Protein AF-A0A662VSG0-F1 (afdb_monomer_lite)

Secondary structure (DSSP, 8-state):
-PPPPHHHHHHTT--TT--EEHHHHHHHHHTT----HHHHHHHHHHHBTT-GGGGG-TTS---EEE-TTSEEEE--TTTS-----

pLDDT: mean 93.34, std 8.31, range [52.0, 98.31]

Radius of gyration: 12.41 Å; chains: 1; bounding box: 25×27×33 Å

Sequence (85 aa):
MRRETCKEAIRNSLHQGERVTFSELFRRVRMRGDWTDDTICQHLMALVVNLPARRHWPNMKPFLFLHEDGTYEIYDSNKHPQVKE

Foldseek 3Di:
DDQDDLLRQLVVLADAPDKDAPVSSLVSSVVRDDDDPVRNVVSVQLQELPHPSVVVPVVDDHFWHADPVRIIHGDDPVPDDDRDD

Structure (mmCIF, N/CA/C/O backbone):
data_AF-A0A662VSG0-F1
#
_entry.id   AF-A0A662VSG0-F1
#
loop_
_atom_site.group_PDB
_atom_site.id
_atom_site.type_symbol
_atom_site.label_atom_id
_atom_site.label_alt_id
_atom_site.label_comp_id
_atom_site.label_asym_id
_atom_site.label_entity_id
_atom_site.label_seq_id
_atom_site.pdbx_PDB_ins_code
_atom_site.Cartn_x
_atom_site.Cartn_y
_atom_site.Cartn_z
_atom_site.occupancy
_atom_site.B_iso_or_equiv
_atom_site.auth_seq_id
_atom_site.auth_comp_id
_atom_site.auth_asym_id
_atom_site.auth_atom_id
_atom_site.pdbx_PDB_model_num
ATOM 1 N N . MET A 1 1 ? 11.768 17.756 -15.147 1.00 52.00 1 MET A N 1
ATOM 2 C CA . MET A 1 1 ? 10.604 17.066 -14.546 1.00 52.00 1 MET A CA 1
ATOM 3 C C . MET A 1 1 ? 11.101 16.161 -13.433 1.00 52.00 1 MET A C 1
ATOM 5 O O . MET A 1 1 ? 12.038 15.408 -13.668 1.00 52.00 1 MET A O 1
ATOM 9 N N . ARG A 1 2 ? 10.541 16.266 -12.224 1.00 77.44 2 ARG A N 1
ATOM 10 C CA . ARG A 1 2 ? 10.874 15.371 -11.106 1.00 77.44 2 ARG A CA 1
ATOM 11 C C . ARG A 1 2 ? 10.146 14.043 -11.322 1.00 77.44 2 ARG A C 1
ATOM 13 O O . ARG A 1 2 ? 8.943 14.061 -11.558 1.00 77.44 2 ARG A O 1
ATOM 20 N N . ARG A 1 3 ? 10.868 12.920 -11.276 1.00 85.38 3 ARG A N 1
ATOM 21 C CA . ARG A 1 3 ? 10.249 11.585 -11.292 1.00 85.38 3 ARG A CA 1
ATOM 22 C C . ARG A 1 3 ? 9.540 11.349 -9.955 1.00 85.38 3 ARG A C 1
ATOM 24 O O . ARG A 1 3 ? 10.070 11.753 -8.918 1.00 85.38 3 ARG A O 1
ATOM 31 N N . GLU A 1 4 ? 8.359 10.731 -9.991 1.00 92.81 4 GLU A N 1
ATOM 32 C CA . GLU A 1 4 ? 7.674 10.272 -8.776 1.00 92.81 4 GLU A CA 1
ATOM 33 C C . GLU A 1 4 ? 8.569 9.268 -8.031 1.00 92.81 4 GLU A C 1
ATOM 35 O O . GLU A 1 4 ? 9.332 8.522 -8.641 1.00 92.81 4 GLU A O 1
ATOM 40 N N . THR A 1 5 ? 8.494 9.251 -6.705 1.00 96.00 5 THR A N 1
ATOM 41 C CA . THR A 1 5 ? 9.041 8.180 -5.858 1.00 96.00 5 THR A CA 1
ATOM 42 C C . THR A 1 5 ? 8.067 7.000 -5.797 1.00 96.00 5 THR A C 1
ATOM 44 O O . THR A 1 5 ? 6.869 7.181 -6.003 1.00 96.00 5 THR A O 1
ATOM 47 N N . CYS A 1 6 ? 8.530 5.800 -5.421 1.00 96.88 6 CYS A N 1
ATOM 48 C CA . CYS A 1 6 ? 7.642 4.633 -5.277 1.00 96.88 6 CYS A CA 1
ATOM 49 C C . CYS A 1 6 ? 6.502 4.904 -4.276 1.00 96.88 6 CYS A C 1
ATOM 51 O O . CYS A 1 6 ? 5.359 4.510 -4.492 1.00 96.88 6 CYS A O 1
ATOM 53 N N . LYS A 1 7 ? 6.793 5.645 -3.197 1.00 96.81 7 LYS A N 1
ATOM 54 C CA . LYS A 1 7 ? 5.794 6.099 -2.221 1.00 96.81 7 LYS A CA 1
ATOM 55 C C . LYS A 1 7 ? 4.728 7.003 -2.849 1.00 96.81 7 LYS A C 1
ATOM 57 O O . LYS A 1 7 ? 3.543 6.828 -2.571 1.00 96.81 7 LYS A O 1
ATOM 62 N N . GLU A 1 8 ? 5.149 7.990 -3.639 1.00 97.00 8 GLU A N 1
ATOM 6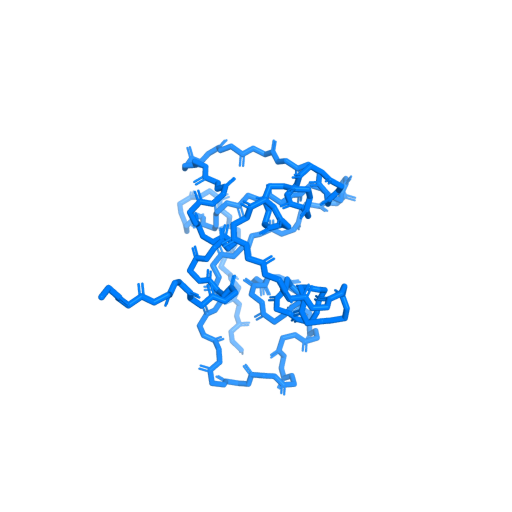3 C CA . GLU A 1 8 ? 4.239 8.901 -4.345 1.00 97.00 8 GLU A CA 1
ATOM 64 C C . GLU A 1 8 ? 3.400 8.128 -5.372 1.00 97.00 8 GLU A C 1
ATOM 66 O O . GLU A 1 8 ? 2.186 8.303 -5.402 1.00 97.00 8 GLU A O 1
ATOM 71 N N . ALA A 1 9 ? 4.003 7.198 -6.116 1.00 97.62 9 ALA A N 1
ATOM 72 C CA . ALA A 1 9 ? 3.299 6.341 -7.067 1.00 97.62 9 ALA A CA 1
ATOM 73 C C . ALA A 1 9 ? 2.234 5.459 -6.392 1.00 97.62 9 ALA A C 1
ATOM 75 O O . ALA A 1 9 ? 1.115 5.373 -6.894 1.00 97.62 9 ALA A O 1
ATOM 76 N N . ILE A 1 10 ? 2.537 4.855 -5.235 1.00 97.81 10 ILE A N 1
ATOM 77 C CA . ILE A 1 10 ? 1.563 4.092 -4.432 1.00 97.81 10 ILE A CA 1
ATOM 78 C C . ILE A 1 10 ? 0.404 4.990 -3.998 1.00 97.81 10 ILE A C 1
ATOM 80 O O . ILE A 1 10 ? -0.755 4.635 -4.193 1.00 97.81 10 ILE A O 1
ATOM 84 N N . ARG A 1 11 ? 0.702 6.175 -3.451 1.00 97.25 11 ARG A N 1
ATOM 85 C CA . ARG A 1 11 ? -0.329 7.124 -3.010 1.00 97.25 11 ARG A CA 1
ATOM 86 C C . ARG A 1 11 ? -1.224 7.576 -4.160 1.00 97.25 11 ARG A C 1
ATOM 88 O O . ARG A 1 11 ? -2.435 7.616 -4.002 1.00 97.25 11 ARG A O 1
ATOM 95 N N . ASN A 1 12 ? -0.630 7.883 -5.307 1.00 96.81 12 ASN A N 1
ATOM 96 C CA . ASN A 1 12 ? -1.338 8.383 -6.482 1.00 96.81 12 ASN A CA 1
ATOM 97 C C . ASN A 1 12 ? -2.048 7.268 -7.277 1.00 96.81 12 ASN A C 1
ATOM 99 O O . ASN A 1 12 ? -2.704 7.564 -8.274 1.00 96.81 12 ASN A O 1
ATOM 103 N N . SER A 1 13 ? -1.896 5.999 -6.877 1.00 97.75 13 SER A N 1
ATOM 104 C CA . SER A 1 13 ? -2.580 4.839 -7.473 1.00 97.75 13 SER A CA 1
ATOM 105 C C . SER A 1 13 ? -3.892 4.479 -6.766 1.00 97.75 13 SER A C 1
ATOM 107 O O . SER A 1 13 ? -4.532 3.496 -7.146 1.00 97.75 13 SER A O 1
ATOM 109 N N . LEU A 1 14 ? -4.279 5.252 -5.749 1.00 97.12 14 LEU A N 1
ATOM 110 C CA . LEU A 1 14 ? -5.467 5.044 -4.928 1.00 97.12 14 LEU A CA 1
ATOM 111 C C . LEU A 1 14 ? -6.306 6.317 -4.862 1.00 97.12 14 LEU A C 1
ATOM 113 O O . LEU A 1 14 ? -5.773 7.422 -4.744 1.00 97.12 14 LEU A O 1
ATOM 117 N N . HIS A 1 15 ? -7.622 6.143 -4.848 1.00 95.81 15 HIS A N 1
ATOM 118 C CA . HIS A 1 15 ? -8.569 7.196 -4.499 1.00 95.81 15 HIS A CA 1
ATOM 119 C C . HIS A 1 15 ? -9.016 7.065 -3.032 1.00 95.81 15 HIS A C 1
ATOM 121 O O . HIS A 1 15 ? -9.011 5.978 -2.451 1.00 95.81 15 HIS A O 1
ATOM 127 N N . GLN A 1 16 ? -9.413 8.175 -2.400 1.00 94.00 16 GLN A N 1
ATOM 128 C CA . GLN A 1 16 ? -9.911 8.144 -1.020 1.00 94.00 16 GLN A CA 1
ATOM 129 C C . GLN A 1 16 ? -11.176 7.275 -0.927 1.00 94.00 16 GLN A C 1
ATOM 131 O O . GLN A 1 16 ? -12.147 7.519 -1.640 1.00 94.00 16 GLN A O 1
ATOM 136 N N . GLY A 1 17 ? -11.175 6.287 -0.026 1.00 92.75 17 GLY A N 1
ATOM 137 C CA . GLY A 1 17 ? -12.284 5.340 0.153 1.00 92.75 17 GLY A CA 1
ATOM 138 C C . GLY A 1 17 ? -12.333 4.196 -0.866 1.00 92.75 17 GLY A C 1
ATOM 139 O O . GLY A 1 17 ? -13.236 3.367 -0.790 1.00 92.75 17 GLY A O 1
ATOM 140 N N . GLU A 1 18 ? -11.384 4.134 -1.802 1.00 96.94 18 GLU A N 1
ATOM 141 C CA . GLU A 1 18 ? -11.228 3.002 -2.713 1.00 96.94 18 GLU A CA 1
ATOM 142 C C . GLU A 1 18 ? -10.540 1.829 -2.003 1.00 96.94 18 GLU A C 1
ATOM 144 O O . GLU A 1 18 ? -9.534 2.020 -1.315 1.00 96.94 18 GLU A O 1
ATOM 149 N N . ARG A 1 19 ? -11.049 0.613 -2.235 1.00 97.56 19 ARG A N 1
ATOM 150 C CA . ARG A 1 19 ? -10.398 -0.642 -1.849 1.00 97.56 19 ARG A CA 1
ATOM 151 C C . ARG A 1 19 ? -9.890 -1.365 -3.080 1.00 97.56 19 ARG A C 1
ATOM 153 O O . ARG A 1 19 ? -10.645 -1.592 -4.023 1.00 97.56 19 ARG A O 1
ATOM 160 N N . VAL A 1 20 ? -8.625 -1.760 -3.052 1.00 98.12 20 VAL A N 1
ATOM 161 C CA . VAL A 1 20 ? -7.989 -2.490 -4.153 1.00 98.12 20 VAL A CA 1
ATOM 162 C C . VAL A 1 20 ? -7.233 -3.699 -3.635 1.00 98.12 20 VAL A C 1
ATOM 164 O O . VAL A 1 20 ? -6.688 -3.685 -2.537 1.00 98.12 20 VAL A O 1
ATOM 167 N N . THR A 1 21 ? -7.157 -4.755 -4.433 1.00 98.25 21 THR A N 1
ATOM 168 C CA . THR A 1 21 ? -6.314 -5.907 -4.103 1.00 98.25 21 THR A CA 1
ATOM 169 C C . THR A 1 21 ? -4.832 -5.553 -4.238 1.00 98.25 21 THR A C 1
ATOM 171 O O . THR A 1 21 ? -4.470 -4.604 -4.943 1.00 98.25 21 THR A O 1
ATOM 174 N N . PHE A 1 22 ? -3.960 -6.357 -3.620 1.00 96.88 22 PHE A N 1
ATOM 175 C CA . PHE A 1 22 ? -2.515 -6.279 -3.849 1.00 96.88 22 PHE A CA 1
ATOM 176 C C . PHE A 1 22 ? -2.179 -6.247 -5.345 1.00 96.88 22 PHE A C 1
ATOM 178 O O . PHE A 1 22 ? -1.502 -5.330 -5.797 1.00 96.88 22 PHE A O 1
ATOM 185 N N . SER A 1 23 ? -2.689 -7.209 -6.123 1.00 97.62 23 SER A N 1
ATOM 186 C CA . SER A 1 23 ? -2.367 -7.349 -7.548 1.00 97.62 23 SER A CA 1
ATOM 187 C C . SER A 1 23 ? -2.751 -6.117 -8.364 1.00 97.62 23 SER A C 1
ATOM 189 O O . SER A 1 23 ? -1.992 -5.704 -9.240 1.00 97.62 23 SER A O 1
ATOM 191 N N . GLU A 1 24 ? -3.899 -5.503 -8.067 1.00 98.31 24 GLU A N 1
ATOM 192 C CA . GLU A 1 24 ? -4.340 -4.303 -8.775 1.00 98.31 24 GLU A CA 1
ATOM 193 C C . GLU A 1 24 ? -3.493 -3.084 -8.397 1.00 98.31 24 GLU A C 1
ATOM 195 O O . GLU A 1 24 ? -3.002 -2.382 -9.284 1.00 98.31 24 GLU A O 1
ATOM 200 N N . LEU A 1 25 ? -3.244 -2.857 -7.102 1.00 98.19 25 LEU A N 1
ATOM 201 C CA . LEU A 1 25 ? -2.374 -1.765 -6.658 1.00 98.19 25 LEU A CA 1
ATOM 202 C C . LEU A 1 25 ? -0.961 -1.913 -7.228 1.00 98.19 25 LEU A C 1
ATOM 204 O O . LEU A 1 25 ? -0.381 -0.955 -7.737 1.00 98.19 25 LEU A O 1
ATOM 208 N N . PHE A 1 26 ? -0.428 -3.129 -7.194 1.00 97.88 26 PHE A N 1
ATOM 209 C CA . PHE A 1 26 ? 0.889 -3.459 -7.712 1.00 97.88 26 PHE A CA 1
ATOM 210 C C . PHE A 1 26 ? 1.009 -3.149 -9.205 1.00 97.88 26 PHE A C 1
ATOM 212 O O . PHE A 1 26 ? 1.938 -2.461 -9.636 1.00 97.88 26 PHE A O 1
ATOM 219 N N . ARG A 1 27 ? 0.023 -3.595 -9.993 1.00 98.06 27 ARG A N 1
ATOM 220 C CA . ARG A 1 27 ? -0.066 -3.314 -11.428 1.00 98.06 27 ARG A CA 1
ATOM 221 C C . ARG A 1 27 ? -0.118 -1.810 -11.698 1.00 98.06 27 ARG A C 1
ATOM 223 O O . ARG A 1 27 ? 0.604 -1.330 -12.569 1.00 98.06 27 ARG A O 1
ATOM 230 N N . ARG A 1 28 ? -0.922 -1.053 -10.940 1.00 97.88 28 ARG A N 1
ATOM 231 C CA . ARG A 1 28 ? -1.004 0.415 -11.060 1.00 97.88 28 ARG A CA 1
ATOM 232 C C . ARG A 1 28 ? 0.338 1.090 -10.796 1.00 97.88 28 ARG A C 1
ATOM 234 O O . ARG A 1 28 ? 0.738 1.941 -11.583 1.00 97.88 28 ARG A O 1
ATOM 241 N N . VAL A 1 29 ? 1.063 0.678 -9.757 1.00 97.81 29 VAL A N 1
ATOM 242 C CA . VAL A 1 29 ? 2.382 1.241 -9.420 1.00 97.81 29 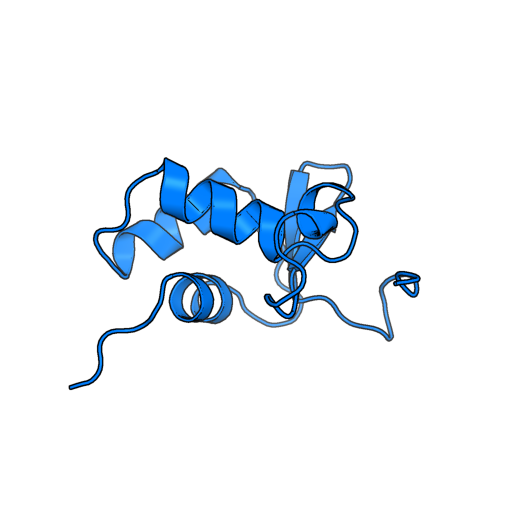VAL A CA 1
ATOM 243 C C . VAL A 1 29 ? 3.423 0.920 -10.494 1.00 97.81 29 VAL A C 1
ATOM 245 O O . VAL A 1 29 ? 4.165 1.815 -10.897 1.00 97.81 29 VAL A O 1
ATOM 248 N N . ARG A 1 30 ? 3.439 -0.313 -11.020 1.00 96.94 30 ARG A N 1
ATOM 249 C CA . ARG A 1 30 ? 4.323 -0.721 -12.129 1.00 96.94 30 ARG A CA 1
ATOM 250 C C . ARG A 1 30 ? 4.118 0.118 -13.397 1.00 96.94 30 ARG A C 1
ATOM 252 O O . ARG A 1 30 ? 5.077 0.363 -14.114 1.00 96.94 30 ARG A O 1
ATOM 259 N N . MET A 1 31 ? 2.905 0.609 -13.662 1.00 96.56 31 MET A N 1
ATOM 260 C CA . MET A 1 31 ? 2.649 1.509 -14.799 1.00 96.56 31 MET A CA 1
ATOM 261 C C . MET A 1 31 ? 3.205 2.931 -14.602 1.00 96.56 31 MET A C 1
ATOM 263 O O . MET A 1 31 ? 3.216 3.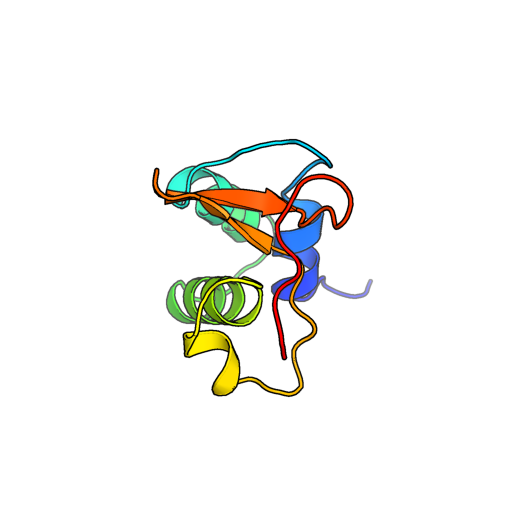714 -15.549 1.00 96.56 31 MET A O 1
ATOM 267 N N . ARG A 1 32 ? 3.643 3.291 -13.387 1.00 95.44 32 ARG A N 1
ATOM 268 C CA . ARG A 1 32 ? 4.121 4.643 -13.043 1.00 95.44 32 ARG A CA 1
ATOM 269 C C . ARG A 1 32 ? 5.642 4.749 -12.937 1.00 95.44 32 ARG A C 1
ATOM 271 O O . ARG A 1 32 ? 6.160 5.863 -12.877 1.00 95.44 32 ARG A O 1
ATOM 278 N N . GLY A 1 33 ? 6.362 3.629 -12.911 1.00 94.25 33 GLY A N 1
ATOM 279 C CA . GLY A 1 33 ? 7.821 3.632 -12.870 1.00 94.25 33 GLY A CA 1
ATOM 280 C C . GLY A 1 33 ? 8.454 2.245 -12.799 1.00 94.25 33 GLY A C 1
ATOM 281 O O . GLY A 1 33 ? 7.793 1.240 -12.54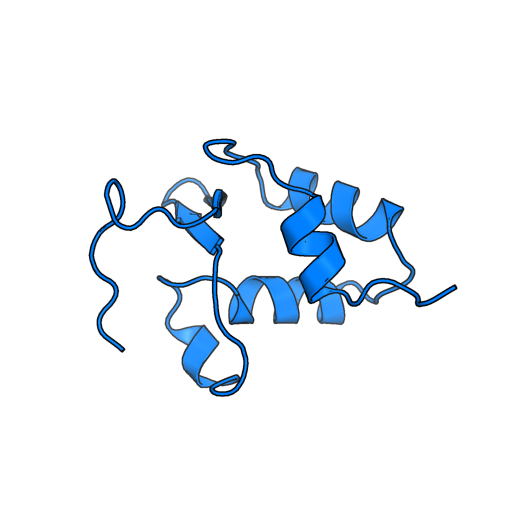5 1.00 94.25 33 GLY A O 1
ATOM 282 N N . ASP A 1 34 ? 9.772 2.218 -12.983 1.00 95.00 34 ASP A N 1
ATOM 283 C CA . ASP A 1 34 ? 10.563 1.001 -13.206 1.00 95.00 34 ASP A CA 1
ATOM 284 C C . ASP A 1 34 ? 11.169 0.418 -11.916 1.00 95.00 34 ASP A C 1
ATOM 286 O O . ASP A 1 34 ? 12.318 -0.027 -11.889 1.00 95.00 34 ASP A O 1
ATOM 290 N N . TRP A 1 35 ? 10.427 0.448 -10.806 1.00 97.00 35 TRP A N 1
ATOM 291 C CA . TRP A 1 35 ? 10.888 -0.165 -9.555 1.00 97.00 35 TRP A CA 1
ATOM 292 C C . TRP A 1 35 ? 10.865 -1.694 -9.642 1.00 97.00 35 TRP A C 1
ATOM 294 O O . TRP A 1 35 ? 10.019 -2.280 -10.321 1.00 97.00 35 TRP A O 1
ATOM 304 N N . THR A 1 36 ? 11.783 -2.345 -8.924 1.00 97.62 36 THR A N 1
ATOM 305 C CA . THR A 1 36 ? 11.758 -3.805 -8.768 1.00 97.62 36 THR A CA 1
ATOM 306 C C . THR A 1 36 ? 10.533 -4.239 -7.968 1.00 97.62 36 THR A C 1
ATOM 308 O O . THR A 1 36 ? 10.004 -3.463 -7.165 1.00 97.62 36 THR A O 1
ATOM 311 N N . ASP A 1 37 ? 10.115 -5.495 -8.139 1.00 97.94 37 ASP A N 1
ATOM 312 C CA . ASP A 1 37 ? 8.997 -6.047 -7.369 1.00 97.94 37 ASP A CA 1
ATOM 313 C C . ASP A 1 37 ? 9.256 -5.940 -5.861 1.00 97.94 37 ASP A C 1
ATOM 315 O O . ASP A 1 37 ? 8.404 -5.449 -5.121 1.00 97.94 37 ASP A O 1
ATOM 319 N N . ASP A 1 38 ? 10.475 -6.267 -5.425 1.00 97.50 38 ASP A N 1
ATOM 320 C CA . ASP A 1 38 ? 10.897 -6.141 -4.029 1.00 97.50 38 ASP A CA 1
ATOM 321 C C . ASP A 1 38 ? 10.784 -4.709 -3.508 1.00 97.50 38 ASP A C 1
ATOM 323 O O . ASP A 1 38 ? 10.328 -4.492 -2.386 1.00 97.50 38 ASP A O 1
ATOM 327 N N . THR A 1 39 ? 11.152 -3.716 -4.323 1.00 97.06 39 THR A N 1
ATOM 328 C CA . THR A 1 39 ? 11.045 -2.306 -3.931 1.00 97.06 39 THR A CA 1
ATOM 329 C C . THR A 1 39 ? 9.588 -1.930 -3.678 1.00 97.06 39 THR A C 1
ATOM 331 O O . THR A 1 39 ? 9.294 -1.291 -2.664 1.00 97.06 39 THR A O 1
ATOM 334 N N . ILE A 1 40 ? 8.675 -2.337 -4.565 1.00 97.81 40 ILE A N 1
ATOM 335 C CA . ILE A 1 40 ? 7.242 -2.051 -4.429 1.00 97.81 40 ILE A CA 1
ATOM 336 C C . ILE A 1 40 ? 6.679 -2.771 -3.201 1.00 97.81 40 ILE A C 1
ATOM 338 O O . ILE A 1 40 ? 6.027 -2.138 -2.372 1.00 97.81 40 ILE A O 1
ATOM 342 N N . CYS A 1 41 ? 6.980 -4.061 -3.034 1.00 96.31 41 CYS A N 1
ATOM 343 C CA . CYS A 1 41 ? 6.532 -4.860 -1.893 1.00 96.31 41 CYS A CA 1
ATOM 344 C C . CYS A 1 41 ? 7.020 -4.288 -0.556 1.00 96.31 41 CYS A C 1
ATOM 346 O O . CYS A 1 41 ? 6.225 -4.128 0.371 1.00 96.31 41 CYS A O 1
ATOM 348 N N . GLN A 1 42 ? 8.300 -3.917 -0.451 1.00 96.06 42 GLN A N 1
ATOM 349 C CA . GLN A 1 42 ? 8.847 -3.293 0.758 1.00 96.06 42 GLN A CA 1
ATOM 350 C C . GLN A 1 42 ? 8.179 -1.950 1.059 1.00 96.06 42 GLN A C 1
ATOM 352 O O . GLN A 1 42 ? 7.829 -1.689 2.210 1.00 96.06 42 GLN A O 1
ATOM 357 N N . HIS A 1 43 ? 7.933 -1.119 0.040 1.00 97.00 43 HIS A N 1
ATOM 358 C CA . HIS A 1 43 ? 7.202 0.132 0.235 1.00 97.00 43 HIS A CA 1
ATOM 359 C C . HIS A 1 43 ? 5.762 -0.117 0.682 1.00 97.00 43 HIS A C 1
ATOM 361 O O . HIS A 1 43 ? 5.301 0.558 1.595 1.00 97.00 43 HIS A O 1
ATOM 367 N N . LEU A 1 44 ? 5.054 -1.085 0.094 1.00 96.56 44 LEU A N 1
ATOM 368 C CA . LEU A 1 44 ? 3.705 -1.440 0.533 1.00 96.56 44 LEU A CA 1
ATOM 369 C C . LEU A 1 44 ? 3.706 -1.868 2.004 1.00 96.56 44 LEU A C 1
ATOM 371 O O . LEU A 1 44 ? 2.950 -1.301 2.786 1.00 96.56 44 LEU A O 1
ATOM 375 N N . MET A 1 45 ? 4.603 -2.769 2.417 1.00 95.12 45 MET A N 1
ATOM 376 C CA . MET A 1 45 ? 4.717 -3.189 3.822 1.00 95.12 45 MET A CA 1
ATOM 377 C C . MET A 1 45 ? 5.023 -2.020 4.767 1.00 95.12 45 MET A C 1
ATOM 379 O O . MET A 1 45 ? 4.397 -1.893 5.818 1.00 95.12 45 MET A O 1
ATOM 383 N N . ALA A 1 46 ? 5.957 -1.145 4.390 1.00 96.19 46 ALA A N 1
ATOM 384 C CA . ALA A 1 46 ? 6.347 0.006 5.198 1.00 96.19 46 ALA A CA 1
ATOM 385 C C . ALA A 1 46 ? 5.242 1.070 5.316 1.00 96.19 46 ALA A C 1
ATOM 387 O O . ALA A 1 46 ? 5.215 1.835 6.279 1.00 96.19 46 ALA A O 1
ATOM 388 N N . LEU A 1 47 ? 4.340 1.149 4.334 1.00 96.88 47 LEU A N 1
ATOM 389 C CA . LEU A 1 47 ? 3.300 2.176 4.269 1.00 96.88 47 LEU A CA 1
ATOM 390 C C . LEU A 1 47 ? 1.965 1.745 4.889 1.00 96.88 47 LEU A C 1
ATOM 392 O O . LEU A 1 47 ? 1.081 2.597 5.010 1.00 96.88 47 LEU A O 1
ATOM 396 N N . VAL A 1 48 ? 1.818 0.484 5.307 1.00 96.62 48 VAL A N 1
ATOM 397 C CA . VAL A 1 48 ? 0.618 -0.020 5.993 1.00 96.62 48 VAL A CA 1
ATOM 398 C C . VAL A 1 48 ? 0.654 0.318 7.483 1.00 96.62 48 VAL A C 1
ATOM 400 O O . VAL A 1 48 ? 1.541 -0.108 8.221 1.00 96.62 48 VAL A O 1
ATOM 403 N N . VAL A 1 49 ? -0.356 1.055 7.943 1.00 95.50 49 VAL A N 1
ATOM 404 C CA . VAL A 1 49 ? -0.507 1.515 9.328 1.00 95.50 49 VAL A CA 1
ATOM 405 C C . VAL A 1 49 ? -0.669 0.349 10.303 1.00 95.50 49 VAL A C 1
ATOM 407 O O . VAL A 1 49 ? 0.005 0.300 11.324 1.00 95.50 49 VAL A O 1
ATOM 410 N N . ASN A 1 50 ? -1.500 -0.637 9.976 1.00 94.94 50 ASN A N 1
ATOM 411 C CA . ASN A 1 50 ? -1.850 -1.753 10.850 1.00 94.94 50 ASN A CA 1
ATOM 412 C C . ASN A 1 50 ? -0.948 -2.987 10.671 1.00 94.94 50 ASN A C 1
ATOM 414 O O . ASN A 1 50 ? -1.252 -4.046 11.213 1.00 94.94 50 ASN A O 1
ATOM 418 N N . LEU A 1 51 ? 0.185 -2.855 9.969 1.00 92.44 51 LEU A N 1
ATOM 419 C CA . LEU A 1 51 ? 1.161 -3.931 9.813 1.00 92.44 51 LEU A CA 1
ATOM 420 C C . LEU A 1 51 ? 2.319 -3.751 10.811 1.00 92.44 51 LEU A C 1
ATOM 422 O O . LEU A 1 51 ? 2.958 -2.693 10.815 1.00 92.44 51 LEU A O 1
ATOM 426 N N . PRO A 1 52 ? 2.649 -4.754 11.650 1.00 89.19 52 PRO A N 1
ATOM 427 C CA . PRO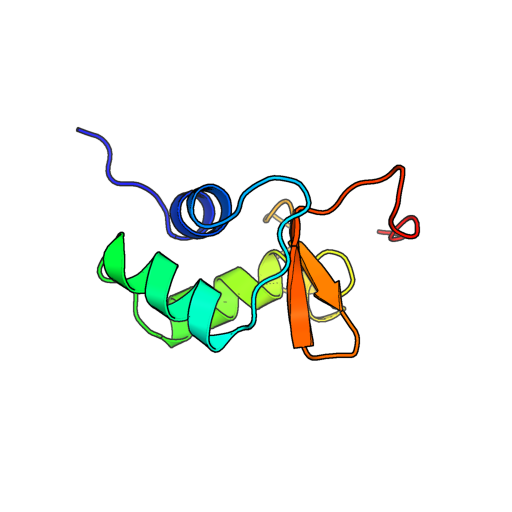 A 1 52 ? 3.776 -4.662 12.586 1.00 89.19 52 PRO A CA 1
ATOM 428 C C . PRO A 1 52 ? 5.137 -4.473 11.901 1.00 89.19 52 PRO A C 1
ATOM 430 O O . PRO A 1 52 ? 6.006 -3.788 12.440 1.00 89.19 52 PRO A O 1
ATOM 433 N N . ALA A 1 53 ? 5.305 -5.026 10.693 1.00 87.19 53 ALA A N 1
ATOM 434 C CA . ALA A 1 53 ? 6.551 -4.970 9.926 1.00 87.19 53 ALA A CA 1
ATOM 435 C C . ALA A 1 53 ? 7.003 -3.537 9.591 1.00 87.19 53 ALA A C 1
ATOM 437 O O . ALA A 1 53 ? 8.194 -3.301 9.400 1.00 87.19 53 ALA A O 1
ATOM 438 N N . ARG A 1 54 ? 6.093 -2.549 9.599 1.00 87.31 54 ARG A N 1
ATOM 439 C CA . ARG A 1 54 ? 6.437 -1.136 9.365 1.00 87.31 54 ARG A CA 1
ATOM 440 C C . ARG A 1 54 ? 7.503 -0.604 10.332 1.00 87.31 54 ARG A C 1
ATOM 442 O O . ARG A 1 54 ? 8.211 0.338 9.995 1.00 87.31 54 ARG A O 1
ATOM 449 N N . ARG A 1 55 ? 7.654 -1.218 11.516 1.00 88.19 55 ARG A N 1
ATOM 450 C CA . ARG A 1 55 ? 8.672 -0.857 12.522 1.00 88.19 55 ARG A CA 1
ATOM 451 C C . ARG A 1 55 ? 10.107 -0.964 11.997 1.00 88.19 55 ARG A C 1
ATOM 453 O O . ARG A 1 55 ? 10.986 -0.304 12.538 1.00 88.19 55 ARG A O 1
ATOM 460 N N . HIS A 1 56 ? 10.343 -1.736 10.934 1.00 91.19 56 HIS A N 1
ATOM 461 C CA . HIS A 1 56 ? 11.640 -1.787 10.254 1.00 91.19 56 HIS A CA 1
ATOM 462 C C . HIS A 1 56 ? 11.954 -0.515 9.441 1.00 91.19 56 HIS A C 1
ATOM 464 O O . HIS A 1 56 ? 13.109 -0.288 9.091 1.00 91.19 56 HIS A O 1
ATOM 470 N N . TRP A 1 57 ? 10.960 0.345 9.189 1.00 92.50 57 TRP A N 1
ATOM 471 C CA . TRP A 1 57 ? 11.090 1.597 8.439 1.00 92.50 57 TRP A CA 1
ATOM 472 C C . TRP A 1 57 ? 10.518 2.796 9.221 1.00 92.50 57 TRP A C 1
ATOM 474 O O . TRP A 1 57 ? 9.581 3.448 8.756 1.00 92.50 57 TRP A O 1
ATOM 484 N N . PRO A 1 58 ? 11.092 3.157 10.387 1.00 88.31 58 PRO A N 1
ATOM 485 C CA . PRO A 1 58 ? 10.522 4.166 11.293 1.00 88.31 58 PRO A CA 1
ATOM 486 C C . PRO A 1 58 ? 10.408 5.571 10.677 1.00 88.31 58 PRO A C 1
ATOM 488 O O . PRO A 1 58 ? 9.578 6.374 11.088 1.00 88.31 58 PRO A O 1
ATOM 491 N N . ASN A 1 59 ? 11.212 5.871 9.654 1.00 91.44 59 ASN A N 1
ATOM 492 C CA . ASN A 1 59 ? 11.206 7.168 8.975 1.00 91.44 59 ASN A CA 1
ATOM 493 C C . ASN A 1 59 ? 10.131 7.278 7.875 1.00 91.44 59 ASN A C 1
ATOM 495 O O . ASN A 1 59 ? 9.931 8.350 7.295 1.00 91.44 59 ASN A O 1
ATOM 499 N N . MET A 1 60 ? 9.433 6.186 7.546 1.00 92.38 60 MET A N 1
ATOM 500 C CA . MET A 1 60 ? 8.384 6.188 6.532 1.00 92.38 60 MET A CA 1
ATOM 501 C C . MET A 1 60 ? 7.028 6.458 7.174 1.00 92.38 60 MET A C 1
ATOM 503 O O . MET A 1 60 ? 6.489 5.617 7.873 1.00 92.38 60 MET A O 1
ATOM 507 N N . LYS A 1 61 ? 6.439 7.625 6.880 1.00 93.25 61 LYS A N 1
ATOM 508 C CA . LYS A 1 61 ? 5.062 7.937 7.306 1.00 93.25 61 LYS A CA 1
ATOM 509 C C . LYS A 1 61 ? 4.051 7.040 6.569 1.00 93.25 61 LYS A C 1
ATOM 511 O O . LYS A 1 61 ? 3.906 7.258 5.351 1.00 93.25 61 LYS A O 1
ATOM 516 N N . PRO A 1 62 ? 3.380 6.091 7.254 1.00 94.94 62 PRO A N 1
ATOM 517 C CA . PRO A 1 62 ? 2.415 5.186 6.643 1.00 94.94 62 PRO A CA 1
ATOM 518 C C . PRO A 1 62 ? 1.109 5.916 6.315 1.00 94.94 62 PRO A C 1
ATOM 520 O O . PRO A 1 62 ? 0.814 6.976 6.865 1.00 94.94 62 PRO A O 1
ATOM 523 N N . PHE A 1 63 ? 0.350 5.374 5.369 1.00 96.50 63 PHE A N 1
ATOM 524 C CA . PHE A 1 63 ? -0.942 5.928 4.947 1.00 96.50 63 PHE A CA 1
ATOM 525 C C . PHE A 1 63 ? -1.887 4.885 4.340 1.00 96.50 63 PHE A C 1
ATOM 527 O O . PHE A 1 63 ? -2.966 5.252 3.887 1.00 96.50 63 PHE A O 1
ATOM 534 N N . LEU A 1 64 ? -1.491 3.614 4.290 1.00 97.31 64 LEU A N 1
ATOM 535 C CA . LEU A 1 64 ? -2.331 2.517 3.824 1.00 97.31 64 LEU A CA 1
ATOM 536 C C . LEU A 1 64 ? -2.938 1.790 5.016 1.00 97.31 64 LEU A C 1
ATOM 538 O O . LEU A 1 64 ? -2.295 1.656 6.052 1.00 97.31 64 LEU A O 1
ATOM 542 N N . PHE A 1 65 ? -4.140 1.270 4.847 1.00 97.19 65 PHE A N 1
ATOM 543 C CA . PHE A 1 65 ? -4.746 0.291 5.733 1.00 97.19 65 PHE A CA 1
ATOM 544 C C . PHE A 1 65 ? -4.887 -1.027 4.969 1.00 97.19 65 PHE A C 1
ATOM 546 O O . PHE A 1 65 ? -5.308 -1.016 3.814 1.00 97.19 65 PHE A O 1
ATOM 553 N N . LEU A 1 66 ? -4.486 -2.135 5.594 1.00 96.94 66 LEU A N 1
ATOM 554 C CA . LEU A 1 66 ? -4.615 -3.482 5.041 1.00 96.94 66 LEU A CA 1
ATOM 555 C C . LEU A 1 66 ? -5.796 -4.189 5.707 1.00 96.94 66 LEU A C 1
ATOM 557 O O . LEU A 1 66 ? -5.798 -4.370 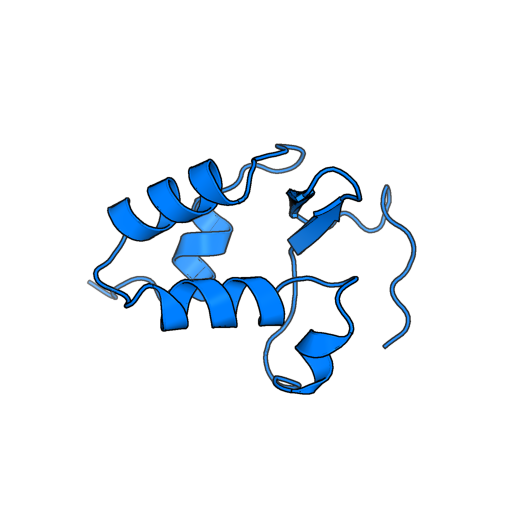6.923 1.00 96.94 66 LEU A O 1
ATOM 561 N N . HIS A 1 67 ? -6.782 -4.594 4.918 1.00 96.06 67 HIS A N 1
ATOM 562 C CA . HIS A 1 67 ? -7.933 -5.362 5.387 1.00 96.06 67 HIS A CA 1
ATOM 563 C C . HIS A 1 67 ? -7.599 -6.836 5.583 1.00 96.06 67 HIS A C 1
ATOM 565 O O . HIS A 1 67 ? -6.642 -7.362 5.015 1.00 96.06 67 HIS A O 1
ATOM 571 N N . GLU A 1 68 ? -8.440 -7.519 6.357 1.00 94.50 68 GLU A N 1
ATOM 572 C CA . GLU A 1 68 ? -8.352 -8.968 6.574 1.00 94.50 68 GLU A CA 1
ATOM 573 C C . GLU A 1 68 ? -8.510 -9.767 5.270 1.00 94.50 68 GLU A C 1
ATOM 575 O O . GLU A 1 68 ? -7.935 -10.843 5.135 1.00 94.50 68 GLU A O 1
ATOM 580 N N . ASP A 1 69 ? -9.230 -9.217 4.286 1.00 95.56 69 ASP A N 1
ATOM 581 C CA . ASP A 1 69 ? -9.406 -9.804 2.952 1.00 95.56 69 ASP A CA 1
ATOM 582 C C . ASP A 1 69 ? -8.210 -9.571 2.004 1.00 95.56 69 ASP A C 1
ATOM 584 O O . ASP A 1 69 ? -8.239 -9.988 0.845 1.00 95.56 69 ASP A O 1
ATOM 588 N N . GLY A 1 70 ? -7.147 -8.912 2.479 1.00 94.56 70 GLY A N 1
ATOM 589 C CA . GLY A 1 70 ? -5.949 -8.614 1.697 1.00 94.56 70 GLY A CA 1
ATOM 590 C C . GLY A 1 70 ? -6.078 -7.398 0.772 1.00 94.56 70 GLY A C 1
ATOM 591 O O . GLY A 1 70 ? -5.190 -7.171 -0.058 1.00 94.56 70 GLY A O 1
ATOM 592 N N . THR A 1 71 ? -7.153 -6.610 0.885 1.00 97.69 71 THR A N 1
ATOM 593 C CA . THR A 1 71 ? -7.287 -5.339 0.161 1.00 97.69 71 THR A CA 1
ATOM 594 C C . THR A 1 71 ? -6.625 -4.174 0.896 1.00 97.69 71 THR A C 1
ATOM 596 O O . THR A 1 71 ? -6.495 -4.155 2.119 1.00 97.69 71 THR A O 1
ATOM 599 N N . TYR A 1 72 ? -6.199 -3.179 0.126 1.00 98.06 72 TYR A N 1
ATOM 600 C CA . TYR A 1 72 ? -5.584 -1.944 0.587 1.00 98.06 72 TYR A CA 1
ATOM 601 C C . TYR A 1 72 ? -6.540 -0.777 0.367 1.00 98.06 72 TYR A C 1
ATOM 603 O O . TYR A 1 72 ? -7.186 -0.688 -0.678 1.00 98.06 72 TYR A O 1
ATOM 611 N N . GLU A 1 73 ? -6.552 0.160 1.308 1.00 97.50 73 GLU A N 1
ATOM 612 C CA . GLU A 1 73 ? -7.175 1.475 1.141 1.00 97.50 73 GLU A CA 1
ATOM 613 C C . GLU A 1 73 ? -6.327 2.573 1.787 1.00 97.50 73 GLU A C 1
ATOM 615 O O . GLU A 1 73 ? -5.420 2.301 2.577 1.00 97.50 73 GLU A O 1
ATOM 620 N N . ILE A 1 74 ? -6.619 3.833 1.465 1.00 97.62 74 ILE A N 1
ATOM 621 C CA . ILE A 1 74 ? -6.014 4.965 2.176 1.00 97.62 74 ILE A CA 1
ATOM 622 C C . ILE A 1 74 ? -6.581 5.013 3.598 1.00 97.62 74 ILE A C 1
ATOM 624 O O . ILE A 1 74 ? -7.795 5.002 3.797 1.00 97.62 74 ILE A O 1
ATOM 628 N N . TYR A 1 75 ? -5.696 5.097 4.590 1.00 96.88 75 TYR A N 1
ATOM 629 C CA . TYR A 1 75 ? -6.074 5.188 5.993 1.00 96.88 75 TYR A CA 1
ATOM 630 C C . TYR A 1 75 ? -6.912 6.448 6.276 1.00 96.88 75 TYR A C 1
ATOM 632 O O . TYR A 1 75 ? -6.510 7.562 5.942 1.00 96.88 75 TYR A O 1
ATOM 640 N N . ASP A 1 76 ? -8.053 6.265 6.940 1.00 94.88 76 ASP A N 1
ATOM 641 C CA . ASP A 1 76 ? -8.972 7.306 7.389 1.00 94.88 76 ASP A CA 1
ATOM 642 C C . ASP A 1 76 ? -9.196 7.146 8.897 1.00 94.88 76 ASP A C 1
ATOM 644 O O . ASP A 1 76 ? -9.775 6.159 9.347 1.00 94.88 76 ASP A O 1
ATOM 648 N N . SER A 1 77 ? -8.747 8.118 9.692 1.00 93.25 77 SER A N 1
ATOM 649 C CA . SER A 1 77 ? -8.832 8.061 11.157 1.00 93.25 77 SER A CA 1
ATOM 650 C C . SER A 1 77 ? -10.256 8.140 11.710 1.00 93.25 77 SER A C 1
ATOM 652 O O . SER A 1 77 ? -10.448 7.860 12.889 1.00 93.25 77 SER A O 1
ATOM 654 N N . ASN A 1 78 ? -11.245 8.541 10.904 1.00 93.12 78 ASN A N 1
ATOM 655 C CA . ASN A 1 78 ? -12.651 8.550 11.322 1.00 93.12 78 ASN A CA 1
ATOM 656 C C . ASN A 1 78 ? -13.318 7.183 11.135 1.00 93.12 78 ASN A C 1
ATOM 658 O O . ASN A 1 78 ? -14.369 6.929 11.720 1.00 93.12 78 ASN A O 1
ATOM 662 N N . LYS A 1 79 ? -12.734 6.320 10.295 1.00 92.62 79 LYS A N 1
ATOM 663 C CA . LYS A 1 79 ? -13.277 4.999 9.950 1.00 92.62 79 LYS A CA 1
ATOM 664 C C . LYS A 1 79 ? -12.460 3.863 10.543 1.00 92.62 79 LYS A C 1
ATOM 666 O O . LYS A 1 79 ? -13.020 2.837 10.915 1.00 92.62 79 LYS A O 1
ATOM 671 N N . HIS A 1 80 ? -11.142 4.019 10.590 1.00 93.88 80 HIS A N 1
ATOM 672 C CA . HIS A 1 80 ? -10.227 2.958 10.986 1.00 93.88 80 HIS A CA 1
ATOM 673 C C . HIS A 1 80 ? -9.838 3.090 12.456 1.00 93.88 80 HIS A C 1
ATOM 675 O O . HIS A 1 80 ? -9.780 4.204 12.984 1.00 93.88 80 HIS A O 1
ATOM 681 N N . PRO A 1 81 ? -9.529 1.966 13.127 1.00 89.38 81 PRO A N 1
ATOM 682 C CA . PRO A 1 81 ? -9.034 1.996 14.492 1.00 89.38 81 PRO A CA 1
ATOM 683 C C . PRO A 1 81 ? -7.784 2.864 14.609 1.00 89.38 81 PRO A C 1
ATOM 685 O O . PRO A 1 81 ? -6.910 2.831 13.739 1.00 89.38 81 PRO A O 1
ATOM 688 N N . GLN A 1 82 ? -7.666 3.583 15.726 1.00 81.44 82 GLN A N 1
ATOM 689 C CA . GLN A 1 82 ? -6.431 4.282 16.052 1.00 81.44 82 GLN A CA 1
ATOM 690 C C . GLN A 1 82 ? -5.299 3.266 16.179 1.00 81.44 82 GLN A C 1
ATOM 692 O O . GLN A 1 82 ? -5.275 2.431 17.087 1.00 81.44 82 GLN A O 1
ATOM 697 N N . VAL A 1 83 ? -4.348 3.344 15.256 1.00 73.06 83 VAL A N 1
ATOM 698 C CA . VAL A 1 83 ? -3.130 2.552 15.335 1.00 73.06 83 VAL A CA 1
ATOM 699 C C . VAL A 1 83 ? -2.225 3.203 16.373 1.00 73.06 83 VAL A C 1
ATOM 701 O O . VAL A 1 83 ? -1.739 4.311 16.165 1.00 73.06 83 VAL A O 1
ATOM 704 N N . LYS A 1 84 ? -2.011 2.519 17.500 1.00 61.38 84 LYS A N 1
ATOM 705 C CA . LYS A 1 84 ? -1.016 2.936 18.495 1.00 61.38 84 LYS A CA 1
ATOM 706 C C . LYS A 1 84 ? 0.384 2.778 17.892 1.00 61.38 84 LYS A C 1
ATOM 708 O O . LYS A 1 84 ? 0.685 1.731 17.306 1.00 61.38 84 LYS A O 1
ATOM 713 N N . GLU A 1 85 ? 1.185 3.838 17.987 1.00 56.94 85 GLU A N 1
ATOM 714 C CA . GLU A 1 85 ? 2.588 3.861 17.549 1.00 56.94 85 GLU A CA 1
ATOM 715 C C . GLU A 1 85 ? 3.448 2.883 18.360 1.00 56.94 85 GLU A C 1
ATOM 717 O O . GLU A 1 85 ? 3.280 2.818 19.599 1.00 56.94 85 GLU A O 1
#